Protein AF-A0AAW2A7J6-F1 (afdb_monomer_lite)

pLDDT: mean 72.59, std 23.42, range [33.56, 97.44]

Secondary structure (DSSP, 8-state):
--PPP-------------------PPP----------------------------------------HHHHHHHHHHHHHIIIII-TT--HHHHHHHHHHHHHHHHHHHHTT--GGGBTTB-HHHHHHHHHHHHTS-HHHHHTT---GGG--------------TT----

Radius of gyration: 25.37 Å; chains: 1; bounding box: 60×71×62 Å

Foldseek 3Di:
DDDDDDDDDDDDDDDDDDDDDDPDDDDDDDDDDDDDDDDDPPPPPVPPDPPDPPPPLPQDDDDDDDDVVLVVVLVVVQVCCC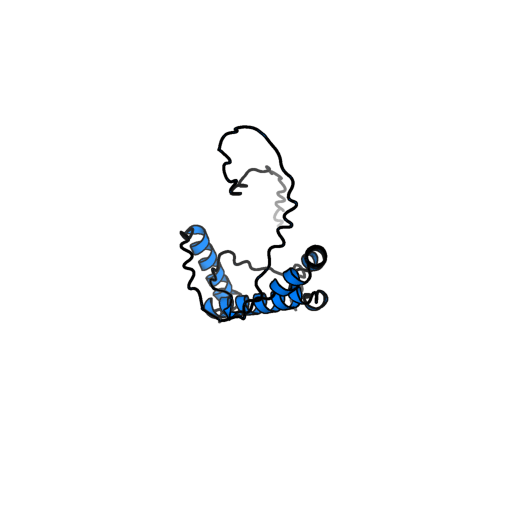PPPNVPDDPVVVQLVVLVLQLVVLQCQLVVVLVVCVVSDDPVVSVVSNVVSVPDDNVVSNVSRDHSVNPNDDDDRDDDDDDDPPPDDD

Sequence (170 aa):
MALPLLRCCSCNRPVSILIRYFTSKPLLANQSRRLAPVSSTVCNVRQYSERGRHKQNQKVVVVGIPNPFIWFRTRIYFFLIRTYFDKEFSIEEFTEGAKQAFSHVSRLLSQCQFESLEGLVAKDLIEKLEEKCAHLPLSHQRALSAESDEIMYTTTGDVGIYYDDSGETL

Organism: Culter alburnus (NCBI:txid194366)

Structure (mmCIF, N/CA/C/O backbone):
data_AF-A0AAW2A7J6-F1
#
_entry.id   AF-A0AAW2A7J6-F1
#
loop_
_atom_site.group_PDB
_atom_site.id
_atom_site.type_symbol
_atom_site.label_atom_id
_atom_site.label_alt_id
_atom_site.label_comp_id
_atom_site.label_asym_id
_atom_site.label_entity_id
_atom_site.label_seq_id
_atom_site.pdbx_PDB_ins_code
_atom_site.Cartn_x
_atom_site.Cartn_y
_atom_site.Cartn_z
_atom_site.occupancy
_atom_site.B_iso_or_equiv
_atom_site.auth_seq_id
_atom_site.auth_comp_id
_atom_site.auth_asym_id
_atom_site.auth_atom_id
_atom_site.pdbx_PDB_model_num
ATOM 1 N N . MET A 1 1 ? 44.195 -44.585 -16.058 1.00 38.91 1 MET A N 1
ATOM 2 C CA . MET A 1 1 ? 44.493 -43.142 -16.178 1.00 38.91 1 MET A CA 1
ATOM 3 C C . MET A 1 1 ? 43.551 -42.408 -15.239 1.00 38.91 1 MET A C 1
ATOM 5 O O . MET A 1 1 ? 42.396 -42.208 -15.584 1.00 38.91 1 MET A O 1
ATOM 9 N N . ALA A 1 2 ? 44.000 -42.168 -14.007 1.00 42.34 2 ALA A N 1
ATOM 10 C CA . ALA A 1 2 ? 43.210 -41.603 -12.916 1.00 42.34 2 ALA A CA 1
ATOM 11 C C . ALA A 1 2 ? 43.665 -40.159 -12.664 1.00 42.34 2 ALA A C 1
ATOM 13 O O . ALA A 1 2 ? 44.867 -39.911 -12.592 1.00 42.34 2 ALA A O 1
ATOM 14 N N . LEU A 1 3 ? 42.718 -39.227 -12.554 1.00 47.25 3 LEU A N 1
ATOM 15 C CA . LEU A 1 3 ? 42.974 -37.840 -12.162 1.00 47.25 3 LEU A CA 1
ATOM 16 C C . LEU A 1 3 ? 42.631 -37.660 -10.672 1.00 47.25 3 LEU A C 1
ATOM 18 O O . LEU A 1 3 ? 41.636 -38.230 -10.217 1.00 47.25 3 LEU A O 1
ATOM 22 N N . PRO A 1 4 ? 43.440 -36.913 -9.900 1.00 51.00 4 PRO A N 1
ATOM 23 C CA . PRO A 1 4 ? 43.281 -36.814 -8.459 1.00 51.00 4 PRO A CA 1
ATOM 24 C C . PRO A 1 4 ? 42.229 -35.774 -8.056 1.00 51.00 4 PRO A C 1
ATOM 26 O O . PRO A 1 4 ? 42.082 -34.716 -8.664 1.00 51.00 4 PRO A O 1
ATOM 29 N N . LEU A 1 5 ? 41.535 -36.098 -6.967 1.00 44.34 5 LEU A N 1
ATOM 30 C CA . LEU A 1 5 ? 40.645 -35.230 -6.205 1.00 44.34 5 LEU A CA 1
ATOM 31 C C . LEU A 1 5 ? 41.452 -34.117 -5.522 1.00 44.34 5 LEU A C 1
ATOM 33 O O . LEU A 1 5 ? 42.361 -34.411 -4.745 1.00 44.34 5 LEU A O 1
ATOM 37 N N . LEU A 1 6 ? 41.072 -32.854 -5.723 1.00 48.66 6 LEU A N 1
ATOM 38 C CA . LEU A 1 6 ? 41.521 -31.751 -4.871 1.00 48.66 6 LEU A CA 1
ATOM 39 C C . LEU A 1 6 ? 40.391 -31.324 -3.938 1.00 48.66 6 LEU A C 1
ATOM 41 O O . LEU A 1 6 ? 39.537 -30.498 -4.242 1.00 48.66 6 LEU A O 1
ATOM 45 N N . ARG A 1 7 ? 40.435 -31.947 -2.763 1.00 39.84 7 ARG A N 1
ATOM 46 C CA . ARG A 1 7 ? 39.788 -31.541 -1.522 1.00 39.84 7 ARG A CA 1
ATOM 47 C C . ARG A 1 7 ? 40.544 -30.326 -0.980 1.00 39.84 7 ARG A C 1
ATOM 49 O O . ARG A 1 7 ? 41.685 -30.472 -0.554 1.00 39.84 7 ARG A O 1
ATOM 56 N N . CYS A 1 8 ? 39.921 -29.152 -0.956 1.00 33.56 8 CYS A N 1
ATOM 57 C CA . CYS A 1 8 ? 40.415 -28.029 -0.162 1.00 33.56 8 CYS A CA 1
ATOM 58 C C . CYS A 1 8 ? 39.324 -27.588 0.812 1.00 33.56 8 CYS A C 1
ATOM 60 O O . CYS A 1 8 ? 38.433 -26.814 0.480 1.00 33.56 8 CYS A O 1
ATOM 62 N N . CYS A 1 9 ? 39.405 -28.128 2.027 1.00 43.72 9 CYS A N 1
ATOM 63 C CA . CYS A 1 9 ? 38.901 -27.450 3.206 1.00 43.72 9 CYS A CA 1
ATOM 64 C C . CYS A 1 9 ? 40.038 -26.558 3.714 1.00 43.72 9 CYS A C 1
ATOM 66 O O . CYS A 1 9 ? 41.075 -27.082 4.118 1.00 43.72 9 CYS A O 1
ATOM 68 N N . SER A 1 10 ? 39.841 -25.244 3.771 1.00 48.09 10 SER A N 1
ATOM 69 C CA . SER A 1 10 ? 40.449 -24.453 4.838 1.00 48.09 10 SER A CA 1
ATOM 70 C C . SER A 1 10 ? 39.489 -23.352 5.271 1.00 48.09 10 SER A C 1
ATOM 72 O O . SER A 1 10 ? 39.030 -22.507 4.506 1.00 48.09 10 SER A O 1
ATOM 74 N N . CYS A 1 11 ? 39.126 -23.441 6.543 1.00 41.44 11 CYS A N 1
ATOM 75 C CA . CYS A 1 11 ? 38.503 -22.378 7.294 1.00 41.44 11 CYS A CA 1
ATOM 76 C C . CYS A 1 11 ? 39.464 -21.187 7.348 1.00 41.44 11 CYS A C 1
ATOM 78 O O . CYS A 1 11 ? 40.633 -21.380 7.665 1.00 41.44 11 CYS A O 1
ATOM 80 N N . ASN A 1 12 ? 38.954 -19.975 7.139 1.00 41.50 12 ASN A N 1
ATOM 81 C CA . ASN A 1 12 ? 39.394 -18.794 7.880 1.00 41.50 12 ASN A CA 1
ATOM 82 C C . ASN A 1 12 ? 38.281 -17.735 7.864 1.00 41.50 12 ASN A C 1
ATOM 84 O O . ASN A 1 12 ? 38.047 -17.047 6.876 1.00 41.50 12 ASN A O 1
ATOM 88 N N . ARG A 1 13 ? 37.588 -17.626 9.003 1.00 46.25 13 ARG A N 1
ATOM 89 C CA . ARG A 1 13 ? 36.907 -16.401 9.451 1.00 46.25 13 ARG A CA 1
ATOM 90 C C . ARG A 1 13 ? 37.976 -15.327 9.746 1.00 46.25 13 ARG A C 1
ATOM 92 O O . ARG A 1 13 ? 39.100 -15.684 10.096 1.00 46.25 13 ARG A O 1
ATOM 99 N N . PRO A 1 14 ? 37.620 -14.033 9.719 1.00 45.16 14 PRO A N 1
ATOM 100 C CA . PRO A 1 14 ? 37.255 -13.422 10.993 1.00 45.16 14 PRO A CA 1
ATOM 101 C C . PRO A 1 14 ? 35.952 -12.617 10.968 1.00 45.16 14 PRO A C 1
ATOM 103 O O . PRO A 1 14 ? 35.365 -12.283 9.945 1.00 45.16 14 PRO A O 1
ATOM 106 N N . VAL A 1 15 ? 35.512 -12.403 12.198 1.00 41.94 15 VAL A N 1
ATOM 107 C CA . VAL A 1 15 ? 34.286 -11.817 12.721 1.00 41.94 15 VAL A CA 1
ATOM 108 C C . VAL A 1 15 ? 34.370 -10.283 12.749 1.00 41.94 15 VAL A C 1
ATOM 110 O O . VAL A 1 15 ? 35.387 -9.744 13.166 1.00 41.94 15 VAL A O 1
ATOM 113 N N . SER A 1 16 ? 33.235 -9.645 12.429 1.00 48.19 16 SER A N 1
ATOM 114 C CA . SER A 1 16 ? 32.755 -8.317 12.866 1.00 48.19 16 SER A CA 1
ATOM 115 C C . SER A 1 16 ? 33.496 -7.044 12.432 1.00 48.19 16 SER A C 1
ATOM 117 O O . SER A 1 16 ? 34.713 -6.960 12.514 1.00 48.19 16 SER A O 1
ATOM 119 N N . ILE A 1 17 ? 32.718 -5.987 12.136 1.00 38.31 17 ILE A N 1
ATOM 120 C CA . ILE A 1 17 ? 32.618 -4.728 12.920 1.00 38.31 17 ILE A CA 1
ATOM 121 C C . ILE A 1 17 ? 32.002 -3.603 12.043 1.00 38.31 17 ILE A C 1
ATOM 123 O O . ILE A 1 17 ? 32.587 -3.221 11.041 1.00 38.31 17 ILE A O 1
ATOM 127 N N . LEU A 1 18 ? 30.866 -3.048 12.515 1.00 41.03 18 LEU A N 1
ATOM 128 C CA . LEU A 1 18 ? 30.278 -1.709 12.239 1.00 41.03 18 LEU A CA 1
ATOM 129 C C . LEU A 1 18 ? 29.759 -1.464 10.802 1.00 41.03 18 LEU A C 1
ATOM 131 O O . LEU A 1 18 ? 30.470 -1.659 9.836 1.00 41.03 18 LEU A O 1
ATOM 135 N N . ILE A 1 19 ? 28.503 -1.054 10.579 1.00 39.59 19 ILE A N 1
ATOM 136 C CA . ILE A 1 19 ? 27.952 0.255 10.966 1.00 39.59 19 ILE A CA 1
ATOM 137 C C . ILE A 1 19 ? 26.518 0.096 11.507 1.00 39.59 19 ILE A C 1
ATOM 139 O O . ILE A 1 19 ? 25.544 -0.021 10.768 1.00 39.59 19 ILE A O 1
ATOM 143 N N . ARG A 1 20 ? 26.391 0.141 12.839 1.00 42.06 20 ARG A N 1
ATOM 144 C CA . ARG A 1 20 ? 25.256 0.826 13.478 1.00 42.06 20 ARG A CA 1
ATOM 145 C C . ARG A 1 20 ? 25.486 2.337 13.335 1.00 42.06 20 ARG A C 1
ATOM 147 O O . ARG A 1 20 ? 26.621 2.742 13.121 1.00 42.06 20 ARG A O 1
ATOM 154 N N . TYR A 1 21 ? 24.426 3.113 13.561 1.00 41.50 21 TYR A N 1
ATOM 155 C CA . TYR A 1 21 ? 24.328 4.582 13.665 1.00 41.50 21 TYR A CA 1
ATOM 156 C C . TYR A 1 21 ? 23.738 5.277 12.434 1.00 41.50 21 TYR A C 1
ATOM 158 O O . TYR A 1 21 ? 24.441 5.596 11.490 1.00 41.50 21 TYR A O 1
ATOM 166 N N . PHE A 1 22 ? 22.438 5.577 12.509 1.00 39.41 22 PHE A N 1
ATOM 167 C CA . PHE A 1 22 ? 21.972 6.939 12.802 1.00 39.41 22 PHE A CA 1
ATOM 168 C C . PHE A 1 22 ? 20.611 6.874 13.519 1.00 39.41 22 PHE A C 1
ATOM 170 O O . PHE A 1 22 ? 19.551 7.060 12.937 1.00 39.41 22 PHE A O 1
ATOM 177 N N . THR A 1 23 ? 20.635 6.593 14.823 1.00 40.72 23 THR A N 1
ATOM 178 C CA . THR A 1 23 ? 19.565 7.032 15.732 1.00 40.72 23 THR A CA 1
ATOM 179 C C . THR A 1 23 ? 19.853 8.479 16.103 1.00 40.72 23 THR A C 1
ATOM 181 O O . THR A 1 23 ? 20.772 8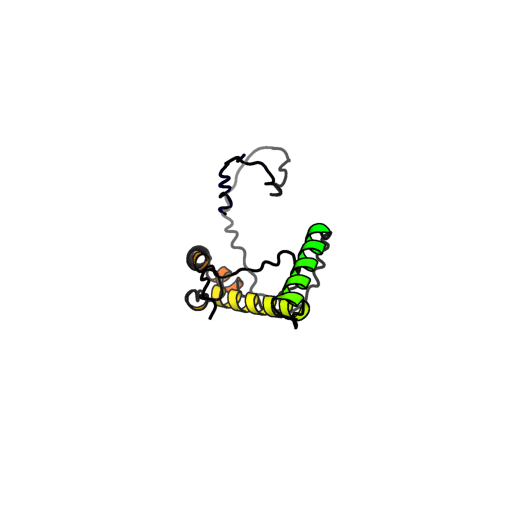.749 16.878 1.00 40.72 23 THR A O 1
ATOM 184 N N . SER A 1 24 ? 19.090 9.411 15.547 1.00 38.31 24 SER A N 1
ATOM 185 C CA . SER A 1 24 ? 19.070 10.810 15.963 1.00 38.31 24 SER A CA 1
ATOM 186 C C . SER A 1 24 ? 18.591 10.913 17.416 1.00 38.31 24 SER A C 1
ATOM 188 O O . SER A 1 24 ? 17.407 10.762 17.706 1.00 38.31 24 SER A O 1
ATOM 190 N N . LYS A 1 25 ? 19.522 11.160 18.344 1.00 38.06 25 LYS A N 1
ATOM 191 C CA . LYS A 1 25 ? 19.208 11.656 19.691 1.00 38.06 25 LYS A CA 1
ATOM 192 C C . LYS A 1 25 ? 19.104 13.185 19.627 1.00 38.06 25 LYS A C 1
ATOM 194 O O . LYS A 1 25 ? 20.053 13.804 19.146 1.00 38.06 25 LYS A O 1
ATOM 199 N N . PRO A 1 26 ? 18.028 13.816 20.120 1.00 40.62 26 PRO A N 1
ATOM 200 C CA . PRO A 1 26 ? 18.020 15.259 20.309 1.00 40.62 26 PRO A CA 1
ATOM 201 C C . PRO A 1 26 ? 18.879 15.637 21.524 1.00 40.62 26 PRO A C 1
ATOM 203 O O . PRO A 1 26 ? 18.771 15.043 22.598 1.00 40.62 26 PRO A O 1
ATOM 206 N N . LEU A 1 27 ? 19.750 16.627 21.332 1.00 38.34 27 LEU A N 1
ATOM 207 C CA . LEU A 1 27 ? 20.542 17.255 22.386 1.00 38.34 27 LEU A CA 1
ATOM 208 C C . LEU A 1 27 ? 19.612 18.047 23.315 1.00 38.34 27 LEU A C 1
ATOM 210 O O . LEU A 1 27 ? 18.986 19.019 22.899 1.00 38.34 27 LEU A O 1
ATOM 214 N N . LEU A 1 28 ? 19.539 17.633 24.579 1.00 38.56 28 LEU A N 1
ATOM 215 C CA . LEU A 1 28 ? 18.960 18.423 25.660 1.00 38.56 28 LEU A CA 1
ATOM 216 C C . LEU A 1 28 ? 20.030 19.361 26.218 1.00 38.56 28 LEU A C 1
ATOM 218 O O . LEU A 1 28 ? 20.997 18.915 26.831 1.00 38.56 28 LEU A O 1
ATOM 222 N N . ALA A 1 29 ? 19.817 20.661 26.044 1.00 36.62 29 ALA A N 1
ATOM 223 C CA . ALA A 1 29 ? 20.499 21.701 26.795 1.00 36.62 29 ALA A CA 1
ATOM 224 C C . ALA A 1 29 ? 19.539 22.878 27.006 1.00 36.62 29 ALA A C 1
ATOM 226 O O . ALA A 1 29 ? 19.373 23.684 26.100 1.00 36.62 29 ALA A O 1
ATOM 227 N N . ASN A 1 30 ? 18.921 22.987 28.191 1.00 35.97 30 ASN A N 1
ATOM 228 C CA . ASN A 1 30 ? 18.870 24.273 28.896 1.00 35.97 30 ASN A CA 1
ATOM 229 C C . ASN A 1 30 ? 18.459 24.141 30.379 1.00 35.97 30 ASN A C 1
ATOM 231 O O . ASN A 1 30 ? 17.326 23.816 30.711 1.00 35.97 30 ASN A O 1
ATOM 235 N N . GLN A 1 31 ? 19.454 24.369 31.234 1.00 38.59 31 GLN A N 1
ATOM 236 C CA . GLN A 1 31 ? 19.484 25.184 32.455 1.00 38.59 31 GLN A CA 1
ATOM 237 C C . GLN A 1 31 ? 18.285 25.218 33.436 1.00 38.59 31 GLN A C 1
ATOM 239 O O . GLN A 1 31 ? 17.191 25.699 33.169 1.00 38.59 31 GLN A O 1
ATOM 244 N N . SER A 1 32 ? 18.606 24.795 34.662 1.00 40.12 32 SER A N 1
ATOM 245 C CA . SER A 1 32 ? 17.815 24.831 35.898 1.00 40.12 32 SER A CA 1
ATOM 246 C C . SER A 1 32 ? 17.637 26.240 36.482 1.00 40.12 32 SER A C 1
ATOM 248 O O . SER A 1 32 ? 18.642 26.924 36.678 1.00 40.12 32 SER A O 1
ATOM 250 N N . ARG A 1 33 ? 16.404 26.600 36.897 1.00 37.09 33 ARG A N 1
ATOM 251 C CA . ARG A 1 33 ? 16.110 27.424 38.098 1.00 37.09 33 ARG A CA 1
ATOM 252 C C . ARG A 1 33 ? 14.739 27.082 38.739 1.00 37.09 33 ARG A C 1
ATOM 254 O O . ARG A 1 33 ? 13.699 27.436 38.210 1.00 37.09 33 ARG A O 1
ATOM 261 N N . ARG A 1 34 ? 14.821 26.396 39.892 1.00 36.44 34 ARG A N 1
ATOM 262 C CA . ARG A 1 34 ? 14.056 26.447 41.177 1.00 36.44 34 ARG A CA 1
ATOM 263 C C . ARG A 1 34 ? 12.515 26.674 41.237 1.00 36.44 34 ARG A C 1
ATOM 265 O O . ARG A 1 34 ? 12.053 27.740 40.870 1.00 36.44 34 ARG A O 1
ATOM 272 N N . LEU A 1 35 ? 11.841 25.698 41.898 1.00 37.81 35 LEU A N 1
ATOM 273 C CA . LEU A 1 35 ? 10.827 25.716 43.009 1.00 37.81 35 LEU A CA 1
ATOM 274 C C . LEU A 1 35 ? 9.649 26.729 42.953 1.00 37.81 35 LEU A C 1
ATOM 276 O O . LEU A 1 35 ? 9.900 27.907 42.774 1.00 37.81 35 LEU A O 1
ATOM 280 N N . ALA A 1 36 ? 8.369 26.452 43.260 1.00 37.81 36 ALA A N 1
ATOM 281 C CA . ALA A 1 36 ? 7.567 25.298 43.715 1.00 37.81 36 ALA A CA 1
ATOM 282 C C . ALA A 1 36 ? 6.045 25.664 43.546 1.00 37.81 36 ALA A C 1
ATOM 284 O O . ALA A 1 36 ? 5.742 26.560 42.764 1.00 37.81 36 ALA A O 1
ATOM 285 N N . PRO A 1 37 ? 5.093 25.019 44.254 1.00 56.91 37 PRO A N 1
ATOM 286 C CA . PRO A 1 37 ? 4.071 24.087 43.761 1.00 56.91 37 PRO A CA 1
ATOM 287 C C . PRO A 1 37 ? 2.703 24.732 43.429 1.00 56.91 37 PRO A C 1
ATOM 289 O O . PRO A 1 37 ? 2.432 25.841 43.862 1.00 56.91 37 PRO A O 1
ATOM 292 N N . VAL A 1 38 ? 1.814 24.002 42.739 1.00 35.12 38 VAL A N 1
ATOM 293 C CA . VAL A 1 38 ? 0.358 23.920 43.015 1.00 35.12 38 VAL A CA 1
ATOM 294 C C . VAL A 1 38 ? -0.263 22.879 42.075 1.00 35.12 38 VAL A C 1
ATOM 296 O O . VAL A 1 38 ? -0.009 22.862 40.872 1.00 35.12 38 VAL A O 1
ATOM 299 N N . SER A 1 39 ? -1.060 21.985 42.664 1.00 48.62 39 SER A N 1
ATOM 300 C CA . SER A 1 39 ? -1.857 20.965 41.988 1.00 48.62 39 SER A CA 1
ATOM 301 C C . SER A 1 39 ? -2.680 21.524 40.835 1.00 48.62 39 SER A C 1
ATOM 303 O O . SER A 1 39 ? -3.516 22.402 41.018 1.00 48.62 39 SER A O 1
ATOM 305 N N . SER A 1 40 ? -2.550 20.896 39.676 1.00 43.22 40 SER A N 1
ATOM 306 C CA . SER A 1 40 ? -3.698 20.621 38.818 1.00 43.22 40 SER A CA 1
ATOM 307 C C . SER A 1 40 ? -3.371 19.396 37.974 1.00 43.22 40 SER A C 1
ATOM 309 O O . SER A 1 40 ? -2.513 19.415 37.095 1.00 43.22 40 SER A O 1
ATOM 311 N N . THR A 1 41 ? -4.032 18.285 38.285 1.00 44.91 41 THR A N 1
ATOM 312 C CA . THR A 1 41 ? -4.118 17.104 37.428 1.00 44.91 41 THR A CA 1
ATOM 313 C C . THR A 1 41 ? -4.897 17.496 36.177 1.00 44.91 41 THR A C 1
ATOM 315 O O . THR A 1 41 ? -6.093 17.250 36.050 1.00 44.91 41 THR A O 1
ATOM 318 N N . VAL A 1 42 ? -4.219 18.152 35.237 1.00 40.03 42 VAL A N 1
ATOM 319 C CA . VAL A 1 42 ? -4.723 18.298 33.876 1.00 40.03 42 VAL A CA 1
ATOM 320 C C . VAL A 1 42 ? -4.508 16.946 33.216 1.00 40.03 42 VAL A C 1
ATOM 322 O O . VAL A 1 42 ? -3.416 16.626 32.743 1.00 40.03 42 VAL A O 1
ATOM 325 N N . CYS A 1 43 ? -5.551 16.117 33.227 1.00 39.88 43 CYS A N 1
ATOM 326 C CA . CYS A 1 43 ? -5.643 15.005 32.298 1.00 39.88 43 CYS A CA 1
ATOM 327 C C . CYS A 1 43 ? -5.598 15.610 30.892 1.00 39.88 43 CYS A C 1
ATOM 329 O O . CYS A 1 43 ? -6.611 16.073 30.375 1.00 39.88 43 CYS A O 1
ATOM 331 N N . ASN A 1 44 ? -4.411 15.641 30.284 1.00 40.50 44 ASN A N 1
ATOM 332 C CA . ASN A 1 44 ? -4.237 15.915 28.863 1.00 40.50 44 ASN A CA 1
ATOM 333 C C . ASN A 1 44 ? -4.772 14.706 28.084 1.00 40.50 44 ASN A C 1
ATOM 335 O O . ASN A 1 44 ? -4.026 13.933 27.486 1.00 40.50 44 ASN A O 1
ATOM 339 N N . VAL A 1 45 ? -6.092 14.525 28.114 1.00 46.56 45 VAL A N 1
ATOM 340 C CA . VAL A 1 45 ? -6.792 13.763 27.092 1.00 46.56 45 VAL A CA 1
ATOM 341 C C . VAL A 1 45 ? -6.591 14.574 25.821 1.00 46.56 45 VAL A C 1
ATOM 343 O O . VAL A 1 45 ? -7.214 15.619 25.644 1.00 46.56 45 VAL A O 1
ATOM 346 N N . ARG A 1 46 ? -5.660 14.147 24.959 1.00 50.94 46 ARG A N 1
ATOM 347 C CA . ARG A 1 46 ? -5.589 14.664 23.590 1.00 50.94 46 ARG A CA 1
ATOM 348 C C . ARG A 1 46 ? -6.936 14.360 22.949 1.00 50.94 46 ARG A C 1
ATOM 350 O O . ARG A 1 46 ? -7.197 13.229 22.547 1.00 50.94 46 ARG A O 1
ATOM 357 N N . GLN A 1 47 ? -7.806 15.360 22.917 1.00 39.00 47 GLN A N 1
ATOM 358 C CA . GLN A 1 47 ? -9.041 15.313 22.161 1.00 39.00 47 GLN A CA 1
ATOM 359 C C . GLN A 1 47 ? -8.640 15.279 20.689 1.00 39.00 47 GLN A C 1
ATOM 361 O O . GLN A 1 47 ? -8.304 16.304 20.096 1.00 39.00 47 GLN A O 1
ATOM 366 N N . TYR A 1 48 ? -8.620 14.079 20.109 1.00 50.94 48 TYR A N 1
ATOM 367 C CA . TYR A 1 48 ? -8.688 13.932 18.665 1.00 50.94 48 TYR A CA 1
ATOM 368 C C . TYR A 1 48 ? -10.011 14.565 18.246 1.00 50.94 48 TYR A C 1
ATOM 370 O O . TYR A 1 48 ? -11.085 14.058 18.556 1.00 50.94 48 TYR A O 1
ATOM 378 N N . SER A 1 49 ? -9.927 15.757 17.663 1.00 50.94 49 SER A N 1
ATOM 379 C CA . SER A 1 49 ? -11.099 16.494 17.222 1.00 50.94 49 SER A CA 1
ATOM 380 C C . SER A 1 49 ? -11.804 15.671 16.145 1.00 50.94 49 SER A C 1
ATOM 382 O O . SER A 1 49 ? -11.261 15.507 15.055 1.00 50.94 49 SER A O 1
ATOM 384 N N . GLU A 1 50 ? -13.021 15.193 16.423 1.00 51.38 50 GLU A N 1
ATOM 385 C CA . GLU A 1 50 ? -13.972 14.718 15.407 1.00 51.38 50 GLU A CA 1
ATOM 386 C C . GLU A 1 50 ? -14.500 15.908 14.584 1.00 51.38 50 GLU A C 1
ATOM 388 O O . GLU A 1 50 ? -15.697 16.168 14.482 1.00 51.38 50 GLU A O 1
ATOM 393 N N . ARG A 1 51 ? -13.597 16.724 14.036 1.00 47.38 51 ARG A N 1
ATOM 394 C CA . ARG A 1 51 ? -13.981 17.788 13.119 1.00 47.38 51 ARG A CA 1
ATOM 395 C C . ARG A 1 51 ? -14.211 17.117 11.774 1.00 47.38 51 ARG A C 1
ATOM 397 O O . ARG A 1 51 ? -13.274 16.562 11.204 1.00 47.38 51 ARG A O 1
ATOM 404 N N . GLY A 1 52 ? -15.465 17.126 11.319 1.00 47.91 52 GLY A N 1
ATOM 405 C CA . GLY A 1 52 ? -15.889 16.533 10.052 1.00 47.91 52 GLY A CA 1
ATOM 406 C C . GLY A 1 52 ? -14.855 16.758 8.950 1.00 47.91 52 GLY A C 1
ATOM 407 O O . GLY A 1 52 ? -14.388 17.884 8.765 1.00 47.91 52 GLY A O 1
ATOM 408 N N . ARG A 1 53 ? -14.472 15.663 8.278 1.00 48.59 53 ARG A N 1
ATOM 409 C CA . ARG A 1 53 ? -13.495 15.593 7.179 1.00 48.59 53 ARG A CA 1
ATOM 410 C C . ARG A 1 53 ? -13.909 16.537 6.041 1.00 48.59 53 ARG A C 1
ATOM 412 O O . ARG A 1 53 ? -14.448 16.117 5.023 1.00 48.59 53 ARG A O 1
ATOM 419 N N . HIS A 1 54 ? -13.632 17.827 6.174 1.00 47.56 54 HIS A N 1
ATOM 420 C CA . HIS A 1 54 ? -13.506 18.698 5.019 1.00 47.56 54 HIS A CA 1
ATOM 421 C C . HIS A 1 54 ? -12.147 18.341 4.406 1.00 47.56 54 HIS A C 1
ATOM 423 O O . HIS A 1 54 ? -11.115 18.766 4.926 1.00 47.56 54 HIS A O 1
ATOM 429 N N . LYS A 1 55 ? -12.145 17.477 3.374 1.00 53.91 55 LYS A N 1
ATOM 430 C CA . LYS A 1 55 ? -10.951 17.020 2.632 1.00 53.91 55 LYS A CA 1
ATOM 431 C C . LYS A 1 55 ? -10.273 18.225 1.958 1.00 53.91 55 LYS A C 1
ATOM 433 O O . LYS A 1 55 ? -10.448 18.480 0.772 1.00 53.91 55 LYS A O 1
ATOM 438 N N . GLN A 1 56 ? -9.532 19.016 2.726 1.00 50.34 56 GLN A N 1
ATOM 439 C CA . GLN A 1 56 ? -8.568 19.963 2.187 1.00 50.34 56 GLN A CA 1
ATOM 440 C C . GLN A 1 56 ? -7.257 19.200 2.043 1.00 50.34 56 GLN A C 1
ATOM 442 O O . GLN A 1 56 ? -6.601 18.901 3.037 1.00 50.34 56 GLN A O 1
ATOM 447 N N . ASN A 1 57 ? -6.908 18.851 0.804 1.00 56.16 57 ASN A N 1
ATOM 448 C CA . ASN A 1 57 ? -5.618 18.265 0.457 1.00 56.16 57 ASN A CA 1
ATOM 449 C C . ASN A 1 57 ? -4.507 19.270 0.804 1.00 56.16 57 ASN A C 1
ATOM 451 O O . ASN A 1 57 ? -4.110 20.087 -0.029 1.00 56.16 57 ASN A O 1
ATOM 455 N N . GLN A 1 58 ? -4.040 19.267 2.054 1.00 59.50 58 GLN A N 1
ATOM 456 C CA . GLN A 1 58 ? -2.880 20.048 2.458 1.00 59.50 58 GLN A CA 1
ATOM 457 C C . GLN A 1 58 ? -1.668 19.476 1.733 1.00 59.50 58 GLN A C 1
ATOM 459 O O . GLN A 1 58 ? -1.203 18.376 2.017 1.00 59.50 58 GLN A O 1
ATOM 464 N N . LYS A 1 59 ? -1.167 20.234 0.759 1.00 55.97 59 LYS A N 1
ATOM 465 C CA . LYS A 1 59 ? 0.035 19.884 0.012 1.00 55.97 59 LYS A CA 1
ATOM 466 C C . LYS A 1 59 ? 1.248 20.064 0.923 1.00 55.97 59 LYS A C 1
ATOM 468 O O . LYS A 1 59 ? 1.867 21.125 0.949 1.00 55.97 59 LYS A O 1
ATOM 473 N N . VAL A 1 60 ? 1.565 19.035 1.703 1.00 66.00 60 VAL A N 1
ATOM 474 C CA . VAL A 1 60 ? 2.806 18.979 2.477 1.00 66.00 60 VAL A CA 1
ATOM 475 C C . VAL A 1 60 ? 3.948 18.713 1.503 1.00 66.00 60 VAL A C 1
ATOM 477 O O . VAL A 1 60 ? 3.997 17.674 0.851 1.00 66.00 60 VAL A O 1
ATOM 480 N N . VAL A 1 61 ? 4.869 19.667 1.385 1.00 63.88 61 VAL A N 1
ATOM 481 C CA . VAL A 1 61 ? 6.090 19.490 0.596 1.00 63.88 61 VAL A CA 1
ATOM 482 C C . VAL A 1 61 ? 7.168 18.948 1.527 1.00 63.88 61 VAL A C 1
ATOM 484 O O . VAL A 1 61 ? 7.747 19.685 2.322 1.00 63.88 61 VAL A O 1
ATOM 487 N N . VAL A 1 62 ? 7.425 17.643 1.447 1.00 66.88 62 VAL A N 1
ATOM 488 C CA . VAL A 1 62 ? 8.555 17.016 2.138 1.00 66.88 62 VAL A CA 1
ATOM 489 C C . VAL A 1 62 ? 9.815 17.299 1.323 1.00 66.88 62 VAL A C 1
ATOM 491 O O . VAL A 1 62 ? 10.030 16.704 0.271 1.00 66.88 62 VAL A O 1
ATOM 494 N N . VAL A 1 63 ? 10.647 18.232 1.789 1.00 63.69 63 VAL A N 1
ATOM 495 C CA . VAL A 1 63 ? 11.942 18.534 1.163 1.00 63.69 63 VAL A CA 1
ATOM 496 C C . VAL A 1 63 ? 13.011 17.671 1.833 1.00 63.69 63 VAL A C 1
ATOM 498 O O . VAL A 1 63 ? 13.644 18.076 2.804 1.00 63.69 63 VAL A O 1
ATOM 501 N N . GLY A 1 64 ? 13.170 16.437 1.358 1.00 66.75 64 GLY A N 1
ATOM 502 C CA . GLY A 1 64 ? 14.302 15.583 1.719 1.00 66.75 64 GLY A CA 1
ATOM 503 C C . GLY A 1 64 ? 15.404 15.698 0.670 1.00 66.75 64 GLY A C 1
ATOM 504 O O . GLY A 1 64 ? 15.105 15.711 -0.521 1.00 66.75 64 GLY A O 1
ATOM 505 N N . ILE A 1 65 ? 16.673 15.756 1.083 1.00 69.44 65 ILE A N 1
ATOM 506 C CA . ILE A 1 65 ? 17.795 15.573 0.151 1.00 69.44 65 ILE A CA 1
ATOM 507 C C . ILE A 1 65 ? 17.889 14.067 -0.127 1.00 69.44 65 ILE A C 1
ATOM 509 O O . ILE A 1 65 ? 18.203 13.312 0.799 1.00 69.44 65 ILE A O 1
ATOM 513 N N . PRO A 1 66 ? 17.593 13.594 -1.350 1.00 68.81 66 PRO A N 1
ATOM 514 C CA . PRO A 1 66 ? 17.645 12.171 -1.640 1.00 68.81 66 PRO A CA 1
ATOM 515 C C . PRO A 1 66 ? 19.096 11.692 -1.557 1.00 68.81 66 PRO A C 1
ATOM 517 O O . PRO A 1 66 ? 19.991 12.270 -2.172 1.00 68.81 66 PRO A O 1
ATOM 520 N N . ASN A 1 67 ? 19.339 10.624 -0.796 1.00 83.81 67 ASN A N 1
ATOM 521 C CA . ASN A 1 67 ? 20.643 9.975 -0.781 1.00 83.81 67 ASN A CA 1
ATOM 522 C C . ASN A 1 67 ? 20.876 9.318 -2.159 1.00 83.81 67 ASN A C 1
ATOM 524 O O . ASN A 1 67 ? 20.146 8.379 -2.502 1.00 83.81 67 ASN A O 1
ATOM 528 N N . PRO A 1 68 ? 21.880 9.758 -2.943 1.00 85.38 68 PRO A N 1
ATOM 529 C CA . PRO A 1 68 ? 22.091 9.262 -4.301 1.00 85.38 68 PRO A CA 1
ATOM 530 C C . PRO A 1 68 ? 22.383 7.756 -4.340 1.00 85.38 68 PRO A C 1
ATOM 532 O O . PRO A 1 68 ? 22.000 7.088 -5.298 1.00 85.38 68 PRO A O 1
ATOM 535 N N . PHE A 1 69 ? 22.983 7.193 -3.285 1.00 88.12 69 PHE A N 1
ATOM 536 C CA . PHE A 1 69 ? 23.237 5.754 -3.190 1.00 88.12 69 PHE A CA 1
ATOM 537 C C . PHE A 1 69 ? 21.944 4.950 -3.060 1.00 88.12 69 PHE A C 1
ATOM 539 O O . PHE A 1 69 ? 21.795 3.913 -3.701 1.00 88.12 69 PHE A O 1
ATOM 546 N N . ILE A 1 70 ? 20.988 5.440 -2.268 1.00 85.25 70 ILE A N 1
ATOM 547 C CA . ILE A 1 70 ? 19.685 4.788 -2.099 1.00 85.25 70 ILE A CA 1
ATOM 548 C C . ILE A 1 70 ? 18.869 4.885 -3.387 1.00 85.25 70 ILE A C 1
ATOM 550 O O . ILE A 1 70 ? 18.278 3.890 -3.809 1.00 85.25 70 ILE A O 1
ATOM 554 N N . TRP A 1 71 ? 18.888 6.046 -4.047 1.00 87.06 71 TRP A N 1
ATOM 555 C CA . TRP A 1 71 ? 18.238 6.236 -5.343 1.00 87.06 71 TRP A CA 1
ATOM 556 C C . TRP A 1 71 ? 18.794 5.276 -6.402 1.00 87.06 71 TRP A C 1
ATOM 558 O O . TRP A 1 71 ? 18.035 4.548 -7.042 1.00 87.06 71 TRP A O 1
ATOM 568 N N . PHE A 1 72 ? 20.123 5.212 -6.532 1.00 90.44 72 PHE A N 1
ATOM 569 C CA . PHE A 1 72 ? 20.786 4.338 -7.497 1.00 90.44 72 PHE A CA 1
ATOM 570 C C . PHE A 1 72 ? 20.504 2.860 -7.218 1.00 90.44 72 PHE A C 1
ATOM 572 O O . PHE A 1 72 ? 20.099 2.125 -8.119 1.00 90.44 72 PHE A O 1
ATOM 579 N N . ARG A 1 73 ? 20.643 2.438 -5.954 1.00 90.06 73 ARG A N 1
ATOM 580 C CA . ARG A 1 73 ? 20.326 1.078 -5.507 1.00 90.06 73 ARG A CA 1
ATOM 581 C C . ARG A 1 73 ? 18.899 0.703 -5.895 1.00 90.06 73 ARG A C 1
ATOM 583 O O . ARG A 1 73 ? 18.699 -0.300 -6.569 1.00 90.06 73 ARG A O 1
ATOM 590 N N . THR A 1 74 ? 17.925 1.537 -5.536 1.00 90.25 74 THR A N 1
ATOM 591 C CA . THR A 1 74 ? 16.505 1.306 -5.848 1.00 90.25 74 THR A CA 1
ATOM 592 C C . THR A 1 74 ? 16.277 1.176 -7.355 1.00 90.25 74 THR A C 1
ATOM 594 O O . THR A 1 74 ? 15.535 0.302 -7.801 1.00 90.25 74 THR A O 1
ATOM 597 N N . ARG A 1 75 ? 16.975 1.978 -8.171 1.00 90.44 75 ARG A N 1
ATOM 598 C CA . ARG A 1 75 ? 16.858 1.904 -9.630 1.00 90.44 75 ARG A CA 1
ATOM 599 C C . ARG A 1 75 ? 17.399 0.598 -10.213 1.00 90.44 75 ARG A C 1
ATOM 601 O O . ARG A 1 75 ? 16.784 0.080 -11.145 1.00 90.44 75 ARG A O 1
ATOM 608 N N . ILE A 1 76 ? 18.487 0.057 -9.656 1.00 91.88 76 ILE A N 1
ATOM 609 C CA . ILE A 1 76 ? 18.993 -1.275 -10.022 1.00 91.88 76 ILE A CA 1
ATOM 610 C C . ILE A 1 76 ? 17.961 -2.352 -9.679 1.00 91.88 76 ILE A C 1
ATOM 612 O O . ILE A 1 76 ? 17.681 -3.193 -10.526 1.00 91.88 76 ILE A O 1
ATOM 616 N N . TYR A 1 77 ? 17.357 -2.316 -8.486 1.00 92.12 77 TYR A N 1
ATOM 617 C CA . TYR A 1 77 ? 16.342 -3.307 -8.103 1.00 92.12 77 TYR A CA 1
ATOM 618 C C . TYR A 1 77 ? 15.139 -3.296 -9.047 1.00 92.12 77 TYR A C 1
ATOM 620 O O . TYR A 1 77 ? 14.742 -4.353 -9.523 1.00 92.12 77 TYR A O 1
ATOM 628 N N . PHE A 1 78 ? 14.617 -2.123 -9.415 1.00 92.00 78 PHE A N 1
ATOM 629 C CA . PHE A 1 78 ? 13.541 -2.042 -10.409 1.00 92.00 78 PHE A CA 1
ATOM 630 C C . PHE A 1 78 ? 13.942 -2.593 -11.778 1.00 92.00 78 PHE A C 1
ATOM 632 O O . PHE A 1 78 ? 13.126 -3.217 -12.450 1.00 92.00 78 PHE A O 1
ATOM 639 N N . PHE A 1 79 ? 15.194 -2.393 -12.195 1.00 92.38 79 PHE A N 1
ATOM 640 C CA . PHE A 1 79 ? 15.697 -3.001 -13.423 1.00 92.38 79 PHE A CA 1
ATOM 641 C C . PHE A 1 79 ? 15.766 -4.533 -13.321 1.00 92.38 79 PHE A C 1
ATOM 643 O O . PHE A 1 79 ? 15.374 -5.220 -14.261 1.00 92.38 79 PHE A O 1
ATOM 650 N N . LEU A 1 80 ? 16.220 -5.079 -12.188 1.00 93.50 80 LEU A N 1
ATOM 651 C CA . LEU A 1 80 ? 16.271 -6.526 -11.952 1.00 93.50 80 LEU A CA 1
ATOM 652 C C . LEU A 1 80 ? 14.875 -7.154 -11.913 1.00 93.50 80 LEU A C 1
ATOM 654 O O . LEU A 1 80 ? 14.657 -8.163 -12.576 1.00 93.50 80 LEU A O 1
ATOM 658 N N . ILE A 1 81 ? 13.925 -6.533 -11.208 1.00 92.75 81 ILE A N 1
ATOM 659 C CA . ILE A 1 81 ? 12.521 -6.971 -11.194 1.00 92.75 81 ILE A CA 1
ATOM 660 C C . ILE A 1 81 ? 12.001 -7.028 -12.626 1.00 92.75 81 ILE A C 1
ATOM 662 O O . ILE A 1 81 ? 11.537 -8.078 -13.067 1.00 92.75 81 ILE A O 1
ATOM 666 N N . ARG A 1 82 ? 12.201 -5.943 -13.383 1.00 93.69 82 ARG A N 1
ATOM 667 C CA . ARG A 1 82 ? 11.729 -5.857 -14.761 1.00 93.69 82 ARG A CA 1
ATOM 668 C C . ARG A 1 82 ? 12.351 -6.891 -15.700 1.00 93.69 82 ARG A C 1
ATOM 670 O O . ARG A 1 82 ? 11.727 -7.335 -16.653 1.00 93.69 82 ARG A O 1
ATOM 677 N N . THR A 1 83 ? 13.613 -7.244 -15.495 1.00 94.06 83 THR A N 1
ATOM 678 C CA . THR A 1 83 ? 14.324 -8.141 -16.418 1.00 94.06 83 THR A CA 1
ATOM 679 C C . THR A 1 83 ? 14.154 -9.617 -16.081 1.00 94.06 83 THR A C 1
ATOM 681 O O . THR A 1 83 ? 14.119 -10.429 -17.006 1.00 94.06 83 THR A O 1
ATOM 684 N N . TYR A 1 84 ? 14.017 -9.966 -14.799 1.00 93.25 84 TYR A N 1
ATOM 685 C CA . TYR A 1 84 ? 14.015 -11.359 -14.341 1.00 93.25 84 TYR A CA 1
ATOM 686 C C . TYR A 1 84 ? 12.662 -11.861 -13.831 1.00 93.25 84 TYR A C 1
ATOM 688 O O . TYR A 1 84 ? 12.369 -13.037 -14.021 1.00 93.25 84 TYR A O 1
ATOM 696 N N . PHE A 1 85 ? 11.847 -11.009 -13.203 1.00 89.62 85 PHE A N 1
ATOM 697 C CA . PHE A 1 85 ? 10.640 -11.445 -12.486 1.00 89.62 85 PHE A CA 1
ATOM 698 C C . PHE A 1 85 ? 9.358 -11.044 -13.201 1.00 89.62 85 PHE A C 1
ATOM 700 O O . PHE A 1 85 ? 8.454 -11.859 -13.345 1.00 89.62 85 PHE A O 1
ATOM 707 N N . ASP A 1 86 ? 9.294 -9.801 -13.670 1.00 92.69 86 ASP A N 1
ATOM 708 C CA . ASP A 1 86 ? 8.091 -9.225 -14.254 1.00 92.69 86 ASP A CA 1
ATOM 709 C C . ASP A 1 86 ? 8.457 -8.259 -15.384 1.00 92.69 86 ASP A C 1
ATOM 711 O O . ASP A 1 86 ? 8.817 -7.108 -15.158 1.00 92.69 86 ASP A O 1
ATOM 715 N N . LYS A 1 87 ? 8.353 -8.717 -16.634 1.00 93.31 87 LYS A N 1
ATOM 716 C CA . LYS A 1 87 ? 8.716 -7.914 -17.817 1.00 93.31 87 LYS A CA 1
ATOM 717 C C . LYS A 1 87 ? 7.863 -6.661 -17.995 1.00 93.31 87 LYS A C 1
ATOM 719 O O . LYS A 1 87 ? 8.329 -5.697 -18.617 1.00 93.31 87 LYS A O 1
ATOM 724 N N . GLU A 1 88 ? 6.650 -6.682 -17.458 1.00 94.88 88 GLU A N 1
ATOM 725 C CA . GLU A 1 88 ? 5.672 -5.602 -17.560 1.00 94.88 88 GLU A CA 1
ATOM 726 C C . GLU A 1 88 ? 5.736 -4.656 -16.356 1.00 94.88 88 GLU A C 1
ATOM 728 O O . GLU A 1 88 ? 5.049 -3.641 -16.342 1.00 94.88 88 GLU A O 1
ATOM 733 N N . PHE A 1 89 ? 6.655 -4.903 -15.414 1.00 93.94 89 PHE A N 1
ATOM 734 C CA . PHE A 1 89 ? 6.821 -4.104 -14.208 1.00 93.94 89 PHE A 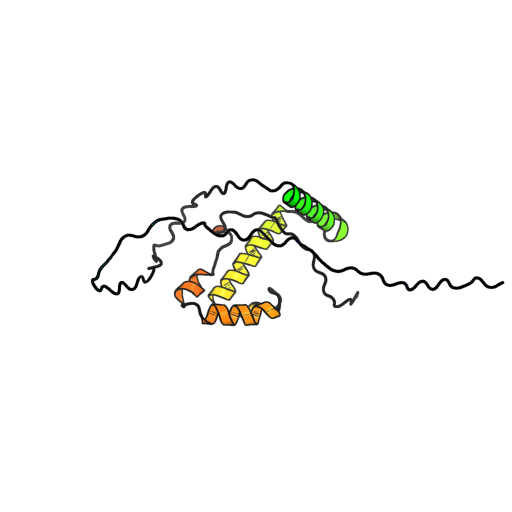CA 1
ATOM 735 C C . PHE A 1 89 ? 6.934 -2.593 -14.485 1.00 93.94 89 PHE A C 1
ATOM 737 O O . PHE A 1 89 ? 7.897 -2.109 -15.106 1.00 93.94 89 PHE A O 1
ATOM 744 N N . SER A 1 90 ? 5.987 -1.843 -13.919 1.00 93.38 90 SER A N 1
ATOM 745 C CA . SER A 1 90 ? 5.970 -0.383 -13.829 1.00 93.38 90 SER A CA 1
ATOM 746 C C . SER A 1 90 ? 6.137 0.062 -12.374 1.00 93.38 90 SER A C 1
ATOM 748 O O . SER A 1 90 ? 5.550 -0.494 -11.447 1.00 93.38 90 SER A O 1
ATOM 750 N N . ILE A 1 91 ? 6.943 1.107 -12.163 1.00 90.44 91 ILE A N 1
ATOM 751 C CA . ILE A 1 91 ? 7.153 1.686 -10.826 1.00 90.44 91 ILE A CA 1
ATOM 752 C C . ILE A 1 91 ? 5.876 2.387 -10.355 1.00 90.44 91 ILE A C 1
ATOM 754 O O . ILE A 1 91 ? 5.574 2.389 -9.161 1.00 90.44 91 ILE A O 1
ATOM 758 N N . GLU A 1 92 ? 5.146 2.994 -11.287 1.00 91.94 92 GLU A N 1
ATOM 759 C CA . GLU A 1 92 ? 3.891 3.693 -11.048 1.00 91.94 92 GLU A CA 1
ATOM 760 C C . GLU A 1 92 ? 2.833 2.710 -10.535 1.00 91.94 92 GLU A C 1
ATOM 762 O O . GLU A 1 92 ? 2.335 2.887 -9.423 1.00 91.94 92 GLU A O 1
ATOM 767 N N . GLU A 1 93 ? 2.597 1.619 -11.268 1.00 94.19 93 GLU A N 1
ATOM 768 C CA . GLU A 1 93 ? 1.650 0.566 -10.879 1.00 94.19 93 GLU A CA 1
ATOM 769 C C . GLU A 1 93 ? 2.055 -0.111 -9.568 1.00 94.19 93 GLU A C 1
ATOM 771 O O . GLU A 1 93 ? 1.222 -0.311 -8.684 1.00 94.19 93 GLU A O 1
ATOM 776 N N . PHE A 1 94 ? 3.350 -0.390 -9.383 1.00 92.44 94 PHE A N 1
ATOM 777 C CA . PHE A 1 94 ? 3.861 -0.925 -8.123 1.00 92.44 94 PHE A CA 1
ATOM 778 C C . PHE A 1 94 ? 3.589 0.020 -6.946 1.00 92.44 94 PHE A C 1
ATOM 780 O O . PHE A 1 94 ? 3.189 -0.417 -5.866 1.00 92.44 94 PHE A O 1
ATOM 787 N N . THR A 1 95 ? 3.786 1.326 -7.140 1.00 92.50 95 THR A N 1
ATOM 788 C CA . THR A 1 95 ? 3.544 2.329 -6.096 1.00 92.50 95 THR A CA 1
ATOM 789 C C . THR A 1 95 ? 2.055 2.433 -5.775 1.00 92.50 95 THR A C 1
ATOM 791 O O . THR A 1 95 ? 1.689 2.502 -4.602 1.00 92.50 95 THR A O 1
ATOM 794 N N . GLU A 1 96 ? 1.184 2.409 -6.784 1.00 94.00 96 GLU A N 1
ATOM 795 C CA . GLU A 1 96 ? -0.268 2.401 -6.592 1.00 94.00 96 GLU A CA 1
ATOM 796 C C . GLU A 1 96 ? -0.743 1.137 -5.872 1.00 94.00 96 GLU A C 1
ATOM 798 O O . GLU A 1 96 ? -1.462 1.236 -4.874 1.00 94.00 96 GLU A O 1
ATOM 803 N N . GLY A 1 97 ? -0.273 -0.036 -6.300 1.00 94.38 97 GLY A N 1
ATOM 804 C CA . GLY A 1 97 ? -0.536 -1.309 -5.635 1.00 94.38 97 GLY A CA 1
ATOM 805 C C . GLY A 1 97 ? -0.071 -1.303 -4.177 1.00 94.38 97 GLY A C 1
ATOM 806 O O . GLY A 1 97 ? -0.819 -1.706 -3.288 1.00 94.38 97 GLY A O 1
ATOM 807 N N . ALA A 1 98 ? 1.110 -0.745 -3.892 1.00 94.06 98 ALA A N 1
ATOM 808 C CA . ALA A 1 98 ? 1.610 -0.597 -2.526 1.00 94.06 98 ALA A CA 1
ATOM 809 C C . ALA A 1 98 ? 0.720 0.322 -1.667 1.00 94.06 98 ALA A C 1
ATOM 811 O O . ALA A 1 98 ? 0.445 0.002 -0.507 1.00 94.06 98 ALA A O 1
ATOM 812 N N . LYS A 1 99 ? 0.217 1.438 -2.220 1.00 94.94 99 LYS A N 1
ATOM 813 C CA . LYS A 1 99 ? -0.748 2.312 -1.522 1.00 94.94 99 LYS A CA 1
ATOM 814 C C . LYS A 1 99 ? -2.047 1.570 -1.206 1.00 94.94 99 LYS A C 1
ATOM 816 O O . LYS A 1 99 ? -2.570 1.712 -0.101 1.00 94.94 99 LYS A O 1
ATOM 821 N N . GLN A 1 100 ? -2.558 0.784 -2.152 1.00 96.25 100 GLN A N 1
ATOM 822 C CA . GLN A 1 100 ? -3.778 -0.005 -1.969 1.00 96.25 100 GLN A CA 1
ATOM 823 C C . GLN A 1 100 ? -3.592 -1.096 -0.909 1.00 96.25 100 GLN A C 1
ATOM 825 O O . GLN A 1 100 ? -4.407 -1.193 0.008 1.00 96.25 100 GLN A O 1
ATOM 830 N N . ALA A 1 101 ? -2.499 -1.862 -0.982 1.00 96.06 101 ALA A N 1
ATOM 831 C CA . ALA A 1 101 ? -2.167 -2.898 -0.006 1.00 96.06 101 ALA A CA 1
ATOM 832 C C . ALA A 1 101 ? -2.033 -2.313 1.408 1.00 96.06 101 ALA A C 1
ATOM 834 O O . ALA A 1 101 ? -2.656 -2.810 2.348 1.00 96.06 101 ALA A O 1
ATOM 835 N N . PHE A 1 102 ? -1.303 -1.201 1.550 1.00 96.00 102 PHE A N 1
ATOM 836 C CA . PHE A 1 102 ? -1.191 -0.483 2.818 1.00 96.00 102 PHE A CA 1
ATOM 837 C C . PHE A 1 102 ? -2.560 -0.029 3.338 1.00 96.00 102 PHE A C 1
ATOM 839 O O . PHE A 1 102 ? -2.890 -0.282 4.496 1.00 96.00 102 PHE A O 1
ATOM 846 N N . SER A 1 103 ? -3.379 0.598 2.487 1.00 96.75 103 SER A N 1
ATOM 847 C CA . SER A 1 103 ? -4.722 1.048 2.865 1.00 96.75 103 SER A CA 1
ATOM 848 C C . SER A 1 103 ? -5.592 -0.121 3.339 1.00 96.75 103 SER A C 1
ATOM 850 O O . SER A 1 103 ? -6.232 -0.034 4.390 1.00 96.75 103 SER A O 1
ATOM 852 N N . HIS A 1 104 ? -5.553 -1.252 2.631 1.00 97.31 104 HIS A N 1
ATOM 853 C CA . HIS A 1 104 ? -6.303 -2.447 2.995 1.00 97.31 104 HIS A CA 1
ATOM 854 C C . HIS A 1 104 ? -5.881 -3.012 4.358 1.00 97.31 104 HIS A C 1
ATOM 856 O O . HIS A 1 104 ? -6.734 -3.181 5.230 1.00 97.31 104 HIS A O 1
ATOM 862 N N . VAL A 1 105 ? -4.578 -3.220 4.571 1.00 97.44 105 VAL A N 1
ATOM 863 C CA . VAL A 1 105 ? -4.030 -3.713 5.844 1.00 97.44 105 VAL A CA 1
ATOM 864 C C . VAL A 1 105 ? -4.340 -2.746 6.990 1.00 97.44 105 VAL A C 1
ATOM 866 O O . VAL A 1 105 ? -4.764 -3.171 8.063 1.00 97.44 105 VAL A O 1
ATOM 869 N N . SER A 1 106 ? -4.209 -1.436 6.761 1.00 96.88 106 SER A N 1
ATOM 870 C CA . SER A 1 106 ? -4.508 -0.411 7.768 1.00 96.88 106 SER A CA 1
ATOM 871 C C . SER A 1 106 ? -5.974 -0.446 8.227 1.00 96.88 106 SER A C 1
ATOM 873 O O . SER A 1 106 ? -6.267 -0.302 9.417 1.00 96.88 106 SER A O 1
ATOM 875 N N . ARG A 1 107 ? -6.904 -0.716 7.300 1.00 97.19 107 ARG A N 1
ATOM 876 C CA . ARG A 1 107 ? -8.333 -0.868 7.592 1.00 97.19 107 ARG A CA 1
ATOM 877 C C . ARG A 1 107 ? -8.601 -2.115 8.432 1.00 97.19 107 ARG A C 1
ATOM 879 O O . ARG A 1 107 ? -9.313 -2.005 9.427 1.00 97.19 107 ARG A O 1
ATOM 886 N N . LEU A 1 108 ? -8.009 -3.259 8.084 1.00 97.12 108 LEU A N 1
ATOM 887 C CA . LEU A 1 108 ? -8.137 -4.497 8.867 1.00 97.12 108 LEU A CA 1
ATOM 888 C C . LEU A 1 108 ? -7.609 -4.318 10.298 1.00 97.12 108 LEU A C 1
ATOM 890 O O . LEU A 1 108 ? -8.281 -4.696 11.259 1.00 97.12 108 LEU A O 1
ATOM 894 N N . LEU A 1 109 ? -6.459 -3.651 10.451 1.00 96.56 109 LEU A N 1
ATOM 895 C CA . LEU A 1 109 ? -5.890 -3.312 11.759 1.00 96.56 109 LEU A CA 1
ATOM 896 C C . LEU A 1 109 ? -6.820 -2.420 12.585 1.00 96.56 109 LEU A C 1
ATOM 898 O O . LEU A 1 109 ? -7.011 -2.666 13.774 1.00 96.56 109 LEU A O 1
ATOM 902 N N . SER A 1 110 ? -7.450 -1.423 11.959 1.00 97.00 110 SER A N 1
ATOM 903 C CA . SER A 1 110 ? -8.395 -0.534 12.649 1.00 97.00 110 SER A CA 1
ATOM 904 C C . SER A 1 110 ? -9.645 -1.244 13.184 1.00 97.00 110 SER A C 1
ATOM 906 O O . SER A 1 110 ? -10.302 -0.742 14.097 1.00 97.00 110 SER A O 1
ATOM 908 N N . GLN A 1 111 ? -9.964 -2.404 12.604 1.00 95.81 111 GLN A N 1
ATOM 909 C CA . GLN A 1 111 ? -11.096 -3.262 12.951 1.00 95.81 111 GLN A CA 1
ATOM 910 C C . GLN A 1 111 ? -10.678 -4.465 13.811 1.00 95.81 111 GLN A C 1
ATOM 912 O O . GLN A 1 111 ? -11.531 -5.283 14.147 1.00 95.81 111 GLN A O 1
ATOM 917 N N . CYS A 1 112 ? -9.390 -4.578 14.160 1.00 94.31 112 CYS A N 1
ATOM 918 C CA . CYS A 1 112 ? -8.813 -5.709 14.890 1.00 94.31 112 CYS A CA 1
ATOM 919 C C . CYS A 1 112 ? -9.091 -7.078 14.236 1.00 94.31 112 CYS A C 1
ATOM 921 O O . CYS A 1 112 ? -9.218 -8.089 14.921 1.00 94.31 112 CYS A O 1
ATOM 923 N N . GLN A 1 113 ? -9.183 -7.123 12.902 1.00 95.25 113 GLN A N 1
ATOM 924 C CA . GLN A 1 113 ? -9.408 -8.355 12.137 1.00 95.25 113 GLN A CA 1
ATOM 925 C C . GLN A 1 113 ? -8.077 -9.055 11.829 1.00 95.25 113 GLN A C 1
ATOM 927 O O . GLN A 1 113 ? -7.620 -9.067 10.687 1.00 95.25 113 GLN A O 1
ATOM 932 N N . PHE A 1 114 ? -7.431 -9.611 12.859 1.00 95.38 114 PHE A N 1
ATOM 933 C CA . PHE A 1 114 ? -6.092 -10.204 12.732 1.00 95.38 114 PHE A CA 1
ATOM 934 C C . PHE A 1 114 ? -6.069 -11.489 11.900 1.00 95.38 114 PHE A C 1
ATOM 936 O O . PHE A 1 114 ? -5.106 -11.715 11.175 1.00 95.38 114 PHE A O 1
ATOM 943 N N . GLU A 1 115 ? -7.147 -12.276 11.915 1.00 94.94 115 GLU A N 1
ATOM 944 C CA . GLU A 1 115 ? -7.285 -13.467 11.063 1.00 94.94 115 GLU A CA 1
ATOM 945 C C . GLU A 1 115 ? -7.181 -13.113 9.570 1.00 94.94 115 GLU A C 1
ATOM 947 O O . GLU A 1 115 ? -6.543 -13.813 8.793 1.00 94.94 115 GLU A O 1
ATOM 952 N N . SER A 1 116 ? -7.740 -11.968 9.162 1.00 95.88 116 SER A N 1
ATOM 953 C CA . SER A 1 116 ? -7.697 -11.495 7.771 1.00 95.88 116 SER A CA 1
ATOM 954 C C . SER A 1 116 ? -6.348 -10.897 7.357 1.00 95.88 116 SER A C 1
ATOM 956 O O . SER A 1 116 ? -6.177 -10.540 6.195 1.00 95.88 116 SER A O 1
ATOM 958 N N . LEU A 1 117 ? -5.396 -10.758 8.287 1.00 95.44 117 LEU A N 1
ATOM 959 C CA . LEU A 1 117 ? -4.024 -10.351 7.973 1.00 95.44 117 LEU A CA 1
ATOM 960 C C . LEU A 1 117 ? -3.152 -11.535 7.545 1.00 95.44 117 LEU A C 1
ATOM 962 O O . LEU A 1 117 ? -2.051 -11.317 7.031 1.00 95.44 117 LEU A O 1
ATOM 966 N N . GLU A 1 118 ? -3.615 -12.772 7.742 1.00 93.50 118 GLU A N 1
ATOM 967 C CA . GLU A 1 118 ? -2.881 -13.953 7.309 1.00 93.50 118 GLU A CA 1
ATOM 968 C C . GLU A 1 118 ? -2.658 -13.922 5.788 1.00 93.50 118 GLU A C 1
ATOM 970 O O . GLU A 1 118 ? -3.568 -13.667 5.002 1.00 93.50 118 GLU A O 1
ATOM 975 N N . GLY A 1 119 ? -1.405 -14.114 5.370 1.00 90.94 119 GLY A N 1
ATOM 976 C CA . GLY A 1 119 ? -0.997 -14.019 3.965 1.00 90.94 119 GLY A CA 1
ATOM 977 C C . GLY A 1 119 ? -0.773 -12.592 3.447 1.00 90.94 119 GLY A C 1
ATOM 978 O O . GLY A 1 119 ? -0.157 -12.433 2.398 1.00 90.94 119 GLY A O 1
ATOM 979 N N . LEU A 1 120 ? -1.197 -11.553 4.178 1.00 93.50 120 LEU A N 1
ATOM 980 C CA . LEU A 1 120 ? -0.907 -10.149 3.844 1.00 93.50 120 LEU A CA 1
ATOM 981 C C . LEU A 1 120 ? 0.330 -9.615 4.574 1.00 93.50 120 LEU A C 1
ATOM 983 O O . LEU A 1 120 ? 1.000 -8.704 4.087 1.00 93.50 120 LEU A O 1
ATOM 987 N N . VAL A 1 121 ? 0.625 -10.164 5.754 1.00 92.94 121 VAL A N 1
ATOM 988 C CA . VAL A 1 121 ? 1.800 -9.824 6.564 1.00 92.94 121 VAL A CA 1
ATOM 989 C C . VAL A 1 121 ? 2.548 -11.087 6.984 1.00 92.94 121 VAL A C 1
ATOM 991 O O . VAL A 1 121 ? 2.003 -12.192 6.966 1.00 92.94 121 VAL A O 1
ATOM 994 N N . ALA A 1 122 ? 3.807 -10.928 7.389 1.00 91.19 122 ALA A N 1
ATOM 995 C CA . ALA A 1 122 ? 4.585 -12.034 7.934 1.00 91.19 122 ALA A CA 1
ATOM 996 C C . ALA A 1 122 ? 3.925 -12.596 9.206 1.00 91.19 122 ALA A C 1
ATOM 998 O O . ALA A 1 122 ? 3.455 -11.845 10.063 1.00 91.19 122 ALA A O 1
ATOM 999 N N . LYS A 1 123 ? 3.903 -13.928 9.335 1.00 90.62 123 LYS A N 1
ATOM 1000 C CA . LYS A 1 123 ? 3.184 -14.636 10.410 1.00 90.62 123 LYS A CA 1
ATOM 1001 C C . LYS A 1 123 ? 3.638 -14.217 11.811 1.00 90.62 123 LYS A C 1
ATOM 1003 O O . LYS A 1 123 ? 2.813 -14.061 12.703 1.00 90.62 123 LYS A O 1
ATOM 1008 N N . ASP A 1 124 ? 4.932 -13.962 11.991 1.00 90.62 124 ASP A N 1
ATOM 1009 C CA . ASP A 1 124 ? 5.518 -13.529 13.266 1.00 90.62 124 ASP A CA 1
ATOM 1010 C C . ASP A 1 124 ? 5.155 -12.083 13.658 1.00 90.62 124 ASP A C 1
ATOM 1012 O O . ASP A 1 124 ? 5.436 -11.647 14.779 1.00 90.62 124 ASP A O 1
ATOM 1016 N N . LEU A 1 125 ? 4.573 -11.310 12.735 1.00 93.69 125 LEU A N 1
ATOM 1017 C CA . LEU A 1 125 ? 4.102 -9.954 12.998 1.00 93.69 125 LEU A CA 1
ATOM 1018 C C . LEU A 1 125 ? 2.655 -9.925 13.484 1.00 93.69 125 LEU A C 1
ATOM 1020 O O . LEU A 1 125 ? 2.298 -8.967 14.162 1.00 93.69 125 LEU A O 1
ATOM 1024 N N . ILE A 1 126 ? 1.842 -10.943 13.183 1.00 95.38 126 ILE A N 1
ATOM 1025 C CA . ILE A 1 126 ? 0.419 -10.965 13.556 1.00 95.38 126 ILE A CA 1
ATOM 1026 C C . ILE A 1 126 ? 0.269 -10.916 15.081 1.00 95.38 126 ILE A C 1
ATOM 1028 O O . ILE A 1 126 ? -0.392 -10.016 15.592 1.00 95.38 126 ILE A O 1
ATOM 1032 N N . GLU A 1 127 ? 0.981 -11.784 15.805 1.00 94.12 127 GLU A N 1
ATOM 1033 C CA . GLU A 1 127 ? 0.971 -11.819 17.278 1.00 94.12 127 GLU A CA 1
ATOM 1034 C C . GLU A 1 127 ? 1.414 -10.474 17.885 1.00 94.12 127 GLU A C 1
ATOM 1036 O O . GLU A 1 127 ? 0.783 -9.935 18.795 1.00 94.12 127 GLU A O 1
ATOM 1041 N N . LYS A 1 128 ? 2.468 -9.868 17.323 1.00 95.44 128 LYS A N 1
ATOM 1042 C CA . LYS A 1 128 ? 2.969 -8.559 17.773 1.00 95.44 128 LYS A CA 1
ATOM 1043 C C . LYS A 1 128 ? 1.950 -7.449 17.512 1.00 95.44 128 LYS A C 1
ATOM 1045 O O . LYS A 1 128 ? 1.813 -6.541 18.328 1.00 95.44 128 LYS A O 1
ATOM 1050 N N . LEU A 1 129 ? 1.271 -7.475 16.367 1.00 95.62 129 LEU A N 1
ATOM 1051 C CA . LEU A 1 129 ? 0.260 -6.481 16.007 1.00 95.62 129 LEU A CA 1
ATOM 1052 C C . LEU A 1 129 ? -0.970 -6.596 16.905 1.00 95.62 129 LEU A C 1
ATOM 1054 O O . LEU A 1 129 ? -1.482 -5.564 17.338 1.00 95.62 129 LEU A O 1
ATOM 1058 N N . GLU A 1 130 ? -1.394 -7.816 17.224 1.00 95.31 130 GLU A N 1
ATOM 1059 C CA . GLU A 1 130 ? -2.487 -8.082 18.156 1.00 95.31 130 GLU A CA 1
ATOM 1060 C C . GLU A 1 130 ? -2.172 -7.529 19.552 1.00 95.31 130 GLU A C 1
ATOM 1062 O O . GLU A 1 130 ? -2.942 -6.722 20.079 1.00 95.31 130 GLU A O 1
ATOM 1067 N N . GLU A 1 131 ? -0.986 -7.836 20.095 1.00 95.69 131 GLU A N 1
ATOM 1068 C CA . GLU A 1 131 ? -0.518 -7.298 21.380 1.00 95.69 131 GLU A CA 1
ATOM 1069 C C . GLU A 1 131 ? -0.526 -5.758 21.377 1.00 95.69 131 GLU A C 1
ATOM 1071 O O . GLU A 1 131 ? -1.081 -5.115 22.272 1.00 95.69 131 GLU A O 1
ATOM 1076 N N . LYS A 1 132 ? 0.061 -5.129 20.349 1.00 95.06 132 LYS A N 1
ATOM 1077 C CA . LYS A 1 132 ? 0.147 -3.661 20.281 1.00 95.06 132 LYS A CA 1
ATOM 1078 C C . LYS A 1 132 ? -1.218 -3.008 20.119 1.00 95.06 132 LYS A C 1
ATOM 1080 O O . LYS A 1 132 ? -1.453 -1.972 20.740 1.00 95.06 132 LYS A O 1
ATOM 1085 N N . CYS A 1 133 ? -2.117 -3.593 19.333 1.00 94.12 133 CYS A N 1
ATOM 1086 C CA . CYS A 1 133 ? -3.465 -3.065 19.164 1.00 94.12 133 CYS A CA 1
ATOM 1087 C C . CYS A 1 133 ? -4.302 -3.214 20.438 1.00 94.12 133 CYS A C 1
ATOM 1089 O O . CYS A 1 133 ? -5.028 -2.281 20.775 1.00 94.12 133 CYS A O 1
ATOM 1091 N N . ALA A 1 134 ? -4.151 -4.309 21.191 1.00 93.50 134 ALA A N 1
ATOM 1092 C CA . ALA A 1 134 ? -4.834 -4.507 22.472 1.00 93.50 134 ALA A CA 1
ATOM 1093 C C . ALA A 1 134 ? -4.478 -3.425 23.511 1.00 93.50 134 ALA A C 1
ATOM 1095 O O . ALA A 1 134 ? -5.305 -3.065 24.349 1.00 93.50 134 ALA A O 1
ATOM 1096 N N . HIS A 1 135 ? -3.272 -2.854 23.430 1.00 94.31 135 HIS A N 1
ATOM 1097 C CA . HIS A 1 135 ? -2.840 -1.738 24.276 1.00 94.31 135 HIS A CA 1
ATOM 1098 C C . HIS A 1 135 ? -3.312 -0.355 23.800 1.00 94.31 135 HIS A C 1
ATOM 1100 O O . HIS A 1 135 ? -3.177 0.625 24.541 1.00 94.31 135 HIS A O 1
ATOM 1106 N N . LEU A 1 136 ? -3.849 -0.239 22.583 1.00 93.25 136 LEU A N 1
ATOM 1107 C CA . LEU A 1 136 ? -4.348 1.027 22.052 1.00 93.25 136 LEU A CA 1
ATOM 1108 C C . LEU A 1 136 ? -5.812 1.254 22.455 1.00 93.25 136 LEU A C 1
ATOM 1110 O O . LEU A 1 136 ? -6.635 0.351 22.325 1.00 93.25 136 LEU A O 1
ATOM 1114 N N . PRO A 1 137 ? -6.194 2.476 22.870 1.00 94.69 137 PRO A N 1
ATOM 1115 C CA . PRO A 1 137 ? -7.600 2.828 23.036 1.00 94.69 137 PRO A CA 1
ATOM 1116 C C . PRO A 1 137 ? -8.374 2.690 21.717 1.00 94.69 137 PRO A C 1
ATOM 1118 O O . PRO A 1 137 ? -7.834 2.990 20.651 1.00 94.69 137 PRO A O 1
ATOM 1121 N N . LEU A 1 138 ? -9.669 2.360 21.788 1.00 93.06 138 LEU A N 1
ATOM 1122 C CA . LEU A 1 138 ? -10.538 2.177 20.610 1.00 93.06 138 LEU A CA 1
ATOM 1123 C C . LEU A 1 138 ? -10.493 3.350 19.614 1.00 93.06 138 LEU A C 1
ATOM 1125 O O . LEU A 1 138 ? -10.537 3.145 18.404 1.00 93.06 138 LEU A O 1
ATOM 1129 N N . SER A 1 139 ? -10.384 4.591 20.100 1.00 93.44 139 SER A N 1
ATOM 1130 C CA . SER A 1 139 ? -10.260 5.772 19.234 1.00 93.44 139 SER A CA 1
ATOM 1131 C C . SER A 1 139 ? -8.976 5.764 18.401 1.00 93.44 139 SER A C 1
ATOM 1133 O O . SER A 1 139 ? -8.996 6.149 17.236 1.00 93.44 139 SER A O 1
ATOM 1135 N N . HIS A 1 140 ? -7.871 5.294 18.981 1.00 93.94 140 HIS A N 1
ATOM 1136 C CA . HIS A 1 140 ? -6.577 5.215 18.311 1.00 93.94 140 HIS A CA 1
ATOM 1137 C C . HIS A 1 140 ? -6.530 4.032 17.347 1.00 93.94 140 HIS A C 1
ATOM 1139 O O . HIS A 1 140 ? -5.978 4.176 16.263 1.00 93.94 140 HIS A O 1
ATOM 1145 N N . GLN A 1 141 ? -7.159 2.905 17.698 1.00 94.75 141 GLN A N 1
ATOM 1146 C CA . GLN A 1 141 ? -7.323 1.774 16.781 1.00 94.75 141 GLN A CA 1
ATOM 1147 C C . GLN A 1 141 ? -8.074 2.209 15.516 1.00 94.75 141 GLN A C 1
ATOM 1149 O O . GLN A 1 141 ? -7.575 2.038 14.410 1.00 94.75 141 GLN A O 1
ATOM 1154 N N . ARG A 1 142 ? -9.222 2.885 15.663 1.00 94.19 142 ARG A N 1
ATOM 1155 C CA . ARG A 1 142 ? -9.989 3.409 14.517 1.00 94.19 142 ARG A CA 1
ATOM 1156 C C . ARG A 1 142 ? -9.189 4.390 13.657 1.00 94.19 142 ARG A C 1
ATOM 1158 O O . ARG A 1 142 ? -9.358 4.412 12.442 1.00 94.19 142 ARG A O 1
ATOM 1165 N N . ALA A 1 143 ? -8.302 5.167 14.275 1.00 94.31 143 ALA A N 1
ATOM 1166 C CA . ALA A 1 143 ? -7.429 6.108 13.579 1.00 94.31 143 ALA A CA 1
ATOM 1167 C C . ALA A 1 143 ? -6.289 5.440 12.784 1.00 94.31 143 ALA A C 1
ATOM 1169 O O . ALA A 1 143 ? -5.600 6.139 12.044 1.00 94.31 143 ALA A O 1
ATOM 1170 N N . LEU A 1 144 ? -6.081 4.121 12.905 1.00 94.94 144 LEU A N 1
ATOM 1171 C CA . LEU A 1 144 ? -5.112 3.389 12.079 1.00 94.94 144 LEU A CA 1
ATOM 1172 C C . LEU A 1 144 ? -5.544 3.292 10.614 1.00 94.94 144 LEU A C 1
ATOM 1174 O O . LEU A 1 144 ? -4.686 3.150 9.750 1.00 94.94 144 LEU A O 1
ATOM 1178 N N . SER A 1 145 ? -6.849 3.360 10.330 1.00 95.81 145 SER A N 1
ATOM 1179 C CA . SER A 1 145 ? -7.360 3.251 8.965 1.00 95.81 145 SER A CA 1
ATOM 1180 C C . SER A 1 145 ? -6.930 4.457 8.133 1.00 95.81 145 SER A C 1
ATOM 1182 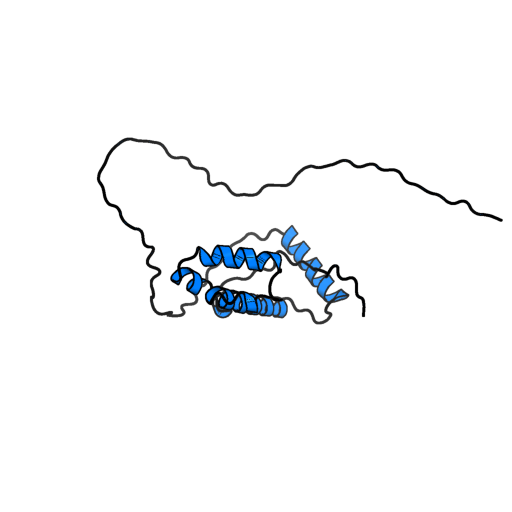O O . SER A 1 145 ? -7.339 5.582 8.419 1.00 95.81 145 SER A O 1
ATOM 1184 N N . ALA A 1 146 ? -6.185 4.207 7.060 1.00 94.38 146 ALA A N 1
ATOM 1185 C CA . ALA A 1 146 ? -5.776 5.213 6.089 1.00 94.38 146 ALA A CA 1
ATOM 1186 C C . ALA A 1 146 ? -6.329 4.865 4.700 1.00 94.38 146 ALA A C 1
ATOM 1188 O O . ALA A 1 146 ? -6.131 3.752 4.205 1.00 94.38 146 ALA A O 1
ATOM 1189 N N . GLU A 1 147 ? -7.012 5.808 4.049 1.00 93.12 147 GLU A N 1
ATOM 1190 C CA . GLU A 1 147 ? -7.408 5.663 2.639 1.00 93.12 147 GLU A CA 1
ATOM 1191 C C . GLU A 1 147 ? -6.202 5.909 1.713 1.00 93.12 147 GLU A C 1
ATOM 1193 O O . GLU A 1 147 ? -5.312 6.700 2.030 1.00 93.12 147 GLU A O 1
ATOM 1198 N N . SER A 1 148 ? -6.179 5.283 0.532 1.00 90.25 148 SER A N 1
ATOM 1199 C CA . SER A 1 148 ? -5.129 5.496 -0.482 1.00 90.25 148 SER A CA 1
ATOM 1200 C C . SER A 1 148 ? -4.923 6.973 -0.839 1.00 90.25 148 SER A C 1
ATOM 1202 O O . SER A 1 148 ? -3.797 7.410 -1.095 1.00 90.25 148 SER A O 1
ATOM 1204 N N . ASP A 1 149 ? -6.014 7.735 -0.829 1.00 89.19 149 ASP A N 1
ATOM 1205 C CA . ASP A 1 149 ? -6.060 9.149 -1.199 1.00 89.19 149 ASP A CA 1
ATOM 1206 C C . ASP A 1 149 ? -5.569 10.060 -0.065 1.00 89.19 149 ASP A C 1
ATOM 1208 O O . ASP A 1 149 ? -5.188 11.202 -0.304 1.00 89.19 149 ASP A O 1
ATOM 1212 N N . GLU A 1 150 ? -5.546 9.555 1.172 1.00 89.50 150 GLU A N 1
ATOM 1213 C CA . GLU A 1 150 ? -5.042 10.276 2.347 1.00 89.50 150 GLU A CA 1
ATOM 1214 C C . GLU A 1 150 ? -3.517 10.195 2.469 1.00 89.50 150 GLU A C 1
ATOM 1216 O O . GLU A 1 150 ? -2.894 10.959 3.210 1.00 89.50 150 GLU A O 1
ATOM 1221 N N . ILE A 1 151 ? -2.889 9.300 1.705 1.00 89.56 151 ILE A N 1
ATOM 1222 C CA . ILE A 1 151 ? -1.436 9.179 1.627 1.00 89.56 151 ILE A CA 1
ATOM 1223 C C . ILE A 1 151 ? -0.891 10.348 0.797 1.00 89.56 151 ILE A C 1
ATOM 1225 O O . ILE A 1 151 ? -0.884 10.313 -0.436 1.00 89.56 151 ILE A O 1
ATOM 1229 N N . MET A 1 152 ? -0.406 11.377 1.496 1.00 86.44 152 MET A N 1
ATOM 1230 C CA . MET A 1 152 ? 0.070 12.632 0.896 1.00 86.44 152 MET A CA 1
ATOM 1231 C C . MET A 1 152 ? 1.393 12.505 0.129 1.00 86.44 152 MET A C 1
ATOM 1233 O O . MET A 1 152 ? 1.641 13.274 -0.798 1.00 86.44 152 MET A O 1
ATOM 1237 N N . TYR A 1 153 ? 2.267 11.580 0.531 1.00 84.25 153 TYR A N 1
ATOM 1238 C CA . TYR A 1 153 ? 3.607 11.435 -0.036 1.00 84.25 153 TYR A CA 1
ATOM 1239 C C . TYR A 1 153 ? 4.057 9.975 -0.021 1.00 84.25 153 TYR A C 1
ATOM 1241 O O . TYR A 1 153 ? 3.909 9.285 0.987 1.00 84.25 153 TYR A O 1
ATOM 1249 N N . THR A 1 154 ? 4.643 9.524 -1.127 1.00 87.06 154 THR A N 1
ATOM 1250 C CA . THR A 1 154 ? 5.214 8.182 -1.284 1.00 87.06 154 THR A CA 1
ATOM 1251 C C . THR A 1 154 ? 6.637 8.286 -1.814 1.00 87.06 154 THR A C 1
ATOM 1253 O O . THR A 1 154 ? 6.924 9.069 -2.716 1.00 87.06 154 THR A O 1
ATOM 1256 N N . THR A 1 155 ? 7.553 7.488 -1.271 1.00 84.81 155 THR A N 1
ATOM 1257 C CA . THR A 1 155 ? 8.919 7.345 -1.792 1.00 84.81 155 THR A CA 1
ATOM 1258 C C . THR A 1 155 ? 9.301 5.886 -1.801 1.00 84.81 155 THR A C 1
ATOM 1260 O O . THR A 1 155 ? 9.157 5.195 -0.797 1.00 84.81 155 THR A O 1
ATOM 1263 N N . THR A 1 156 ? 9.844 5.439 -2.923 1.00 81.31 156 THR A N 1
ATOM 1264 C CA . THR A 1 156 ? 10.426 4.113 -3.072 1.00 81.31 156 THR A CA 1
ATOM 1265 C C . THR A 1 156 ? 11.897 4.179 -2.653 1.00 81.31 156 THR A C 1
ATOM 1267 O O . THR A 1 156 ? 12.712 4.823 -3.309 1.00 81.31 156 THR A O 1
ATOM 1270 N N . GLY A 1 157 ? 12.232 3.594 -1.499 1.00 77.50 157 GLY A N 1
ATOM 1271 C CA . GLY A 1 157 ? 13.594 3.659 -0.936 1.00 77.50 157 GLY A CA 1
ATOM 1272 C C . GLY A 1 157 ? 14.206 2.313 -0.544 1.00 77.50 157 GLY A C 1
ATOM 1273 O O . GLY A 1 157 ? 15.434 2.181 -0.502 1.00 77.50 157 GLY A O 1
ATOM 1274 N N . ASP A 1 158 ? 13.374 1.308 -0.273 1.00 77.94 158 ASP A N 1
ATOM 1275 C CA . ASP A 1 158 ? 13.822 -0.010 0.170 1.00 77.94 158 ASP A CA 1
ATOM 1276 C C . ASP A 1 158 ? 12.974 -1.093 -0.496 1.00 77.94 158 ASP A C 1
ATOM 1278 O O . ASP A 1 158 ? 11.929 -1.498 0.001 1.00 77.94 158 ASP A O 1
ATOM 1282 N N . VAL A 1 159 ? 13.389 -1.478 -1.702 1.00 83.94 159 VAL A N 1
ATOM 1283 C CA . VAL A 1 159 ? 12.745 -2.537 -2.483 1.00 83.94 159 VAL A CA 1
ATOM 1284 C C . VAL A 1 159 ? 13.570 -3.801 -2.296 1.00 83.94 159 VAL A C 1
ATOM 1286 O O . VAL A 1 159 ? 14.754 -3.817 -2.632 1.00 83.94 159 VAL A O 1
ATOM 1289 N N . GLY A 1 160 ? 12.944 -4.835 -1.738 1.00 82.56 160 GLY A N 1
ATOM 1290 C CA . GLY A 1 160 ? 13.537 -6.149 -1.518 1.00 82.56 160 GLY A CA 1
ATOM 1291 C C . GLY A 1 160 ? 12.777 -7.224 -2.284 1.00 82.56 160 GLY A C 1
ATOM 1292 O O . GLY A 1 160 ? 11.571 -7.111 -2.487 1.00 82.56 160 GLY A O 1
ATOM 1293 N N . ILE A 1 161 ? 13.494 -8.261 -2.706 1.00 83.00 161 ILE A N 1
ATOM 1294 C CA . ILE A 1 161 ? 12.915 -9.462 -3.307 1.00 83.00 161 ILE A CA 1
ATOM 1295 C C . ILE A 1 161 ? 13.085 -10.574 -2.281 1.00 83.00 161 ILE A C 1
ATOM 1297 O O . ILE A 1 161 ? 14.210 -10.856 -1.864 1.00 83.00 161 ILE A O 1
ATOM 1301 N N . TYR A 1 162 ? 11.971 -11.159 -1.861 1.00 81.88 162 TYR A N 1
ATOM 1302 C CA . TYR A 1 162 ? 11.937 -12.258 -0.906 1.00 81.88 162 TYR A CA 1
ATOM 1303 C C . TYR A 1 162 ? 11.539 -13.524 -1.651 1.00 81.88 162 TYR A C 1
ATOM 1305 O O . TYR A 1 162 ? 10.605 -13.506 -2.449 1.00 81.88 162 TYR A O 1
ATOM 1313 N N . TYR A 1 163 ? 12.271 -14.600 -1.400 1.00 77.50 163 TYR A N 1
ATOM 1314 C CA . TYR A 1 163 ? 11.919 -15.930 -1.869 1.00 77.50 163 TYR A CA 1
ATOM 1315 C C . TYR A 1 163 ? 11.376 -16.701 -0.681 1.00 77.50 163 TYR A C 1
ATOM 1317 O O . TYR A 1 163 ? 11.925 -16.587 0.416 1.00 77.50 163 TYR A O 1
ATOM 1325 N N . ASP A 1 164 ? 10.333 -17.490 -0.903 1.00 71.88 164 ASP A N 1
ATOM 1326 C CA . ASP A 1 164 ? 9.980 -18.505 0.072 1.00 71.88 164 ASP A CA 1
ATOM 1327 C C . ASP A 1 164 ? 11.107 -19.541 0.096 1.00 71.88 164 ASP A C 1
ATOM 1329 O O . ASP A 1 164 ? 11.502 -20.083 -0.939 1.00 71.88 164 ASP A O 1
ATOM 1333 N N . ASP A 1 165 ? 11.609 -19.849 1.292 1.00 64.50 165 ASP A N 1
ATOM 1334 C CA . ASP A 1 165 ? 12.598 -20.913 1.522 1.00 64.50 165 ASP A CA 1
ATOM 1335 C C . ASP A 1 165 ? 12.055 -22.313 1.157 1.00 64.50 165 ASP A C 1
ATOM 1337 O O . ASP A 1 165 ? 12.733 -23.322 1.350 1.00 64.50 165 ASP A O 1
ATOM 1341 N N . SER A 1 166 ? 10.824 -22.398 0.644 1.00 61.16 166 SER A N 1
ATOM 1342 C CA . SER A 1 1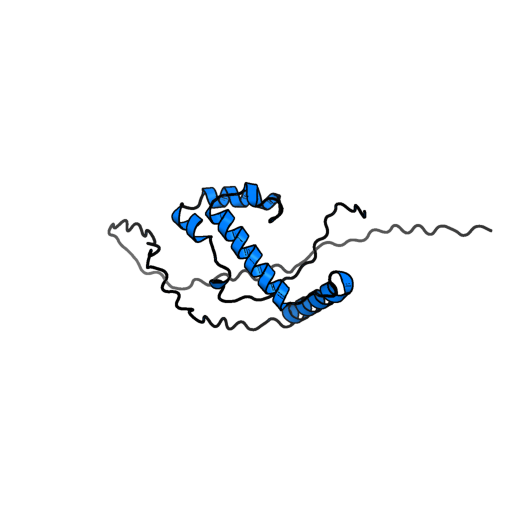66 ? 10.146 -23.646 0.334 1.00 61.16 166 SER A CA 1
ATOM 1343 C C . SER A 1 166 ? 10.755 -24.402 -0.840 1.00 61.16 166 SER A C 1
ATOM 1345 O O . SER A 1 166 ? 10.483 -25.586 -0.921 1.00 61.16 166 SER A O 1
ATOM 1347 N N . GLY A 1 167 ? 11.585 -23.808 -1.708 1.00 52.19 167 GLY A N 1
ATOM 1348 C CA . GLY A 1 167 ? 12.377 -24.533 -2.724 1.00 52.19 167 GLY A CA 1
ATOM 1349 C C . GLY A 1 167 ? 11.597 -25.425 -3.712 1.00 52.19 167 GLY A C 1
ATOM 1350 O O . GLY A 1 167 ? 12.206 -26.0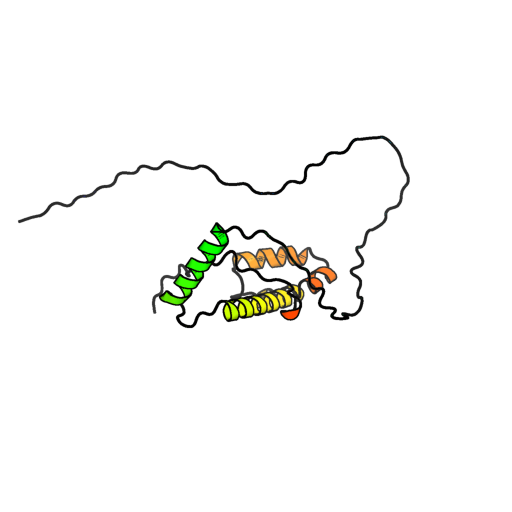31 -4.595 1.00 52.19 167 GLY A O 1
ATOM 1351 N N . GLU A 1 168 ? 10.273 -25.502 -3.594 1.00 43.53 168 GLU A N 1
ATOM 1352 C CA . GLU A 1 168 ? 9.387 -26.316 -4.413 1.00 43.53 168 GLU A CA 1
ATOM 1353 C C . GLU A 1 168 ? 9.190 -25.574 -5.733 1.00 43.53 168 GLU A C 1
ATOM 1355 O O . GLU A 1 168 ? 8.312 -24.731 -5.916 1.00 43.53 168 GLU A O 1
ATOM 1360 N N . THR A 1 169 ? 10.102 -25.864 -6.653 1.00 43.19 169 THR A N 1
ATOM 1361 C CA . THR A 1 169 ? 9.860 -25.680 -8.078 1.00 43.19 169 THR A CA 1
ATOM 1362 C C . THR A 1 169 ? 8.784 -26.690 -8.459 1.00 43.19 169 THR A C 1
ATOM 1364 O O . THR A 1 169 ? 9.034 -27.892 -8.399 1.00 43.19 169 THR A O 1
ATOM 1367 N N . LEU A 1 170 ? 7.580 -26.205 -8.778 1.00 35.94 170 LEU A N 1
ATOM 1368 C CA . LEU A 1 170 ? 6.590 -27.008 -9.501 1.00 35.94 170 LEU A CA 1
ATOM 1369 C C . LEU A 1 170 ? 7.128 -27.384 -10.887 1.00 35.94 170 LEU A C 1
ATOM 1371 O O . LEU A 1 170 ? 7.768 -26.511 -11.522 1.00 35.94 170 LEU A O 1
#